Protein AF-A0A2S7JS95-F1 (afdb_monomer)

Radius of gyration: 16.74 Å; Cα contacts (8 Å, |Δi|>4): 148; chains: 1; bounding box: 36×44×46 Å

Secondary structure (DSSP, 8-state):
------------TT--HHHHHHHHHHHTT-HHHHHHHHHHHHHHHHTTB--HHHHHHHHHHHHHHHHHHHTTSSTTHHHHHHHHHHHHHHHHHTTTB--HHHHHHHHHHHHHHHHHHHHS-HHHHHHHHTTTGGGS--

Sequence (138 aa):
MKKRGPKRKVWNPAFNPVRSAVFAQRFTGSKTIISIESYSALQELKTGQISLVSLQVLIGLVGTAMRLAKMGIGPEVIEACEAAQKAIRAIQFAKGEATMEQIQAVVEVFDWHQAQLEAASPSEFASACAPFCELIPE

Foldseek 3Di:
DDPPPPPPPDPDPVQDVVVLVVVLVVLLPDPPVLLVLLVVLLVCVVVQFGDPLSLLSLVLLLQLLCQLLVVVQLVVCVVLSVLQVVLSVVCVVVVGGHDPSNSVSSVSSSVSSVSSSVVDDSNSSSVSNSVSSVSHDD

Mean predicted aligned error: 9.01 Å

Structure (mmCIF, N/CA/C/O backbone):
data_AF-A0A2S7JS95-F1
#
_entry.id   AF-A0A2S7JS95-F1
#
loop_
_atom_site.group_PDB
_atom_site.id
_atom_site.type_symbol
_atom_site.label_atom_id
_atom_site.label_alt_id
_atom_site.label_comp_id
_atom_site.label_asym_id
_atom_site.label_entity_id
_atom_site.label_seq_id
_atom_site.pdbx_PDB_ins_code
_atom_site.Cartn_x
_atom_site.Cartn_y
_atom_site.Cartn_z
_atom_site.occupancy
_atom_site.B_iso_or_equiv
_atom_site.auth_seq_id
_atom_site.auth_comp_id
_atom_site.auth_asym_id
_atom_site.auth_atom_id
_atom_site.pdbx_PDB_model_num
ATOM 1 N N . MET A 1 1 ? -18.509 36.956 -31.891 1.00 45.22 1 MET A N 1
ATOM 2 C CA . MET A 1 1 ? -17.899 35.660 -31.500 1.00 45.22 1 MET A CA 1
ATOM 3 C C . MET A 1 1 ? -16.791 35.906 -30.474 1.00 45.22 1 MET A C 1
ATOM 5 O O . MET A 1 1 ? -15.828 36.586 -30.802 1.00 45.22 1 MET A O 1
ATOM 9 N N . LYS A 1 2 ? -16.919 35.417 -29.229 1.00 48.72 2 LYS A N 1
ATOM 10 C CA . LYS A 1 2 ? -15.845 35.519 -28.216 1.00 48.72 2 LYS A CA 1
ATOM 11 C C . LYS A 1 2 ? -14.698 34.577 -28.606 1.00 48.72 2 LYS A C 1
ATOM 13 O O . LYS A 1 2 ? -14.890 33.363 -28.616 1.00 48.72 2 LYS A O 1
ATOM 18 N N . LYS A 1 3 ? -13.519 35.125 -28.924 1.00 57.06 3 LYS A N 1
ATOM 19 C CA . LYS A 1 3 ? -12.291 34.338 -29.127 1.00 57.06 3 LYS A CA 1
ATOM 20 C C . LYS A 1 3 ? -11.984 33.596 -27.822 1.00 57.06 3 LYS A C 1
ATOM 22 O O . LYS A 1 3 ? -11.701 34.234 -26.810 1.00 57.06 3 LYS A O 1
ATOM 27 N N . ARG A 1 4 ? -12.076 32.261 -27.821 1.00 62.44 4 ARG A N 1
ATOM 28 C CA . ARG A 1 4 ? -11.570 31.441 -26.711 1.00 62.44 4 ARG A CA 1
ATOM 29 C C . ARG A 1 4 ? -10.057 31.658 -26.673 1.00 62.44 4 ARG A C 1
ATOM 31 O O . ARG A 1 4 ? -9.371 31.283 -27.619 1.00 62.44 4 ARG A O 1
ATOM 38 N N . GLY A 1 5 ? -9.565 32.333 -25.634 1.00 60.44 5 GLY A N 1
ATOM 39 C CA . GLY A 1 5 ? -8.129 32.512 -25.421 1.00 60.44 5 GLY A CA 1
ATOM 40 C C . GLY A 1 5 ? -7.409 31.157 -25.372 1.00 60.44 5 GLY A C 1
ATOM 41 O O . GLY A 1 5 ? -8.055 30.132 -25.127 1.00 60.44 5 GLY A O 1
ATOM 42 N N . PRO A 1 6 ? -6.090 31.120 -25.623 1.00 61.28 6 PRO A N 1
ATOM 43 C CA . PRO A 1 6 ? -5.339 29.872 -25.611 1.00 61.28 6 PRO A CA 1
ATOM 44 C C . PRO A 1 6 ? -5.521 29.181 -24.256 1.00 61.28 6 PRO A C 1
ATOM 46 O O . PRO A 1 6 ? -5.312 29.800 -23.212 1.00 61.28 6 PRO A O 1
ATOM 49 N N . LYS A 1 7 ? -5.922 27.901 -24.269 1.00 63.69 7 LYS A N 1
ATOM 50 C CA . LYS A 1 7 ? -5.961 27.051 -23.071 1.00 63.69 7 LYS A CA 1
ATOM 51 C C . LYS A 1 7 ? -4.523 26.853 -22.587 1.00 63.69 7 LYS A C 1
ATOM 53 O O . LYS A 1 7 ? -3.857 25.899 -22.976 1.00 63.69 7 LYS A O 1
ATOM 58 N N . ARG A 1 8 ? -4.010 27.791 -21.792 1.00 57.56 8 ARG A N 1
ATOM 59 C CA . ARG A 1 8 ? -2.701 27.652 -21.152 1.00 57.56 8 ARG A CA 1
ATOM 60 C C . ARG A 1 8 ? -2.799 26.527 -20.127 1.00 57.56 8 ARG A C 1
ATOM 62 O O . ARG A 1 8 ? -3.761 26.471 -19.365 1.00 57.56 8 ARG A O 1
ATOM 69 N N . LYS A 1 9 ? -1.818 25.625 -20.130 1.00 59.97 9 LYS A N 1
ATOM 70 C CA . LYS A 1 9 ? -1.683 24.585 -19.110 1.00 59.97 9 LYS A CA 1
ATOM 71 C C . LYS A 1 9 ? -1.394 25.300 -17.785 1.00 59.97 9 LYS A C 1
ATOM 73 O O . LYS A 1 9 ? -0.289 25.795 -17.584 1.00 59.97 9 LYS A O 1
ATOM 78 N N . VAL A 1 10 ? -2.413 25.459 -16.944 1.00 57.84 10 VAL A N 1
ATOM 79 C CA . VAL A 1 10 ? -2.263 26.053 -15.611 1.00 57.84 10 VAL A CA 1
ATOM 80 C C . VAL A 1 10 ? -1.592 24.998 -14.745 1.00 57.84 10 VAL A C 1
ATOM 82 O O . VAL A 1 10 ? -2.154 23.926 -14.528 1.00 57.84 10 VAL A O 1
ATOM 85 N N . TRP A 1 11 ? -0.362 25.268 -14.318 1.00 52.53 11 TRP A N 1
ATOM 86 C CA . TRP A 1 11 ? 0.300 24.424 -13.333 1.00 52.53 11 TRP A CA 1
ATOM 87 C C . TRP A 1 11 ? -0.447 24.547 -12.013 1.00 52.53 11 TRP A C 1
ATOM 89 O O . TRP A 1 11 ? -0.749 25.659 -11.588 1.00 52.53 11 TRP A O 1
ATOM 99 N N . ASN A 1 12 ? -0.771 23.410 -11.395 1.00 60.19 12 ASN A N 1
ATOM 100 C CA . ASN A 1 12 ? -1.336 23.402 -10.055 1.00 60.19 12 ASN A CA 1
ATOM 101 C C . ASN A 1 12 ? -0.281 23.990 -9.099 1.00 60.19 12 ASN A C 1
ATOM 103 O O . ASN A 1 12 ? 0.758 23.355 -8.927 1.00 60.19 12 ASN A O 1
ATOM 107 N N . PRO A 1 13 ? -0.504 25.169 -8.492 1.00 57.19 13 PRO A N 1
ATOM 108 C CA . PRO A 1 13 ? 0.484 25.789 -7.612 1.00 57.19 13 PRO A CA 1
ATOM 109 C C . PRO A 1 13 ? 0.728 24.979 -6.330 1.00 57.19 13 PRO A C 1
ATOM 111 O O . PRO A 1 13 ? 1.754 25.168 -5.688 1.00 57.19 13 PRO A O 1
ATOM 114 N N . ALA A 1 14 ? -0.176 24.056 -5.977 1.00 53.88 14 ALA A N 1
ATOM 115 C CA . ALA A 1 14 ? 0.025 23.115 -4.877 1.00 53.88 14 ALA A CA 1
ATOM 116 C C . ALA A 1 14 ? 0.954 21.942 -5.244 1.00 53.88 14 ALA A C 1
ATOM 118 O O . ALA A 1 14 ? 1.417 21.229 -4.363 1.00 53.88 14 ALA A O 1
ATOM 119 N N . PHE A 1 15 ? 1.235 21.720 -6.531 1.00 53.69 15 PHE A N 1
ATOM 120 C CA . PHE A 1 15 ? 2.144 20.670 -6.977 1.00 53.69 15 PHE A CA 1
ATOM 121 C C . PHE A 1 15 ? 3.554 21.251 -7.107 1.00 53.69 15 PHE A C 1
ATOM 123 O O . PHE A 1 15 ? 3.810 22.054 -8.003 1.00 53.69 15 PHE A O 1
ATOM 130 N N . ASN A 1 16 ? 4.465 20.857 -6.213 1.00 65.19 16 ASN A N 1
ATOM 131 C CA . ASN A 1 16 ? 5.854 21.317 -6.211 1.00 65.19 16 ASN A CA 1
ATOM 132 C C . ASN A 1 16 ? 6.755 20.346 -7.008 1.00 65.19 16 ASN A C 1
ATOM 134 O O . ASN A 1 16 ? 7.205 19.340 -6.453 1.00 65.19 16 ASN A O 1
ATOM 138 N N . PRO A 1 17 ? 7.069 20.634 -8.288 1.00 57.72 17 PRO A N 1
ATOM 139 C CA . PRO A 1 17 ? 7.809 19.709 -9.146 1.00 57.72 17 PRO A CA 1
ATOM 140 C C . PRO A 1 17 ? 9.253 19.478 -8.688 1.00 57.72 17 PRO A C 1
ATOM 142 O O . PRO A 1 17 ? 9.779 18.387 -8.888 1.00 57.72 17 PRO A O 1
ATOM 145 N N . VAL A 1 18 ? 9.892 20.475 -8.062 1.00 59.97 18 VAL A N 1
ATOM 146 C CA . VAL A 1 18 ? 11.266 20.352 -7.548 1.00 59.97 18 VAL A CA 1
ATOM 147 C C . VAL A 1 18 ? 11.285 19.399 -6.359 1.00 59.97 18 VAL A C 1
ATOM 149 O O . VAL A 1 18 ? 12.114 18.496 -6.310 1.00 59.97 18 VAL A O 1
ATOM 152 N N . ARG A 1 19 ? 10.320 19.535 -5.444 1.00 56.56 19 ARG A N 1
ATOM 153 C CA . ARG A 1 19 ? 10.167 18.621 -4.307 1.00 56.56 19 ARG A CA 1
ATOM 154 C C . ARG A 1 19 ? 9.864 17.199 -4.774 1.00 56.56 19 ARG A C 1
ATOM 156 O O . ARG A 1 19 ? 10.519 16.277 -4.305 1.00 56.56 19 ARG A O 1
ATOM 163 N N . SER A 1 20 ? 8.957 17.021 -5.738 1.00 58.09 20 SER A N 1
ATOM 164 C CA . SER A 1 20 ? 8.674 15.706 -6.332 1.00 58.09 20 SER A CA 1
ATOM 165 C C . SER A 1 20 ? 9.905 15.083 -7.000 1.00 58.09 20 SER A C 1
ATOM 167 O O . SER A 1 20 ? 10.123 13.885 -6.858 1.00 58.09 20 SER A O 1
ATOM 169 N N . ALA A 1 21 ? 10.731 15.873 -7.693 1.00 56.72 21 ALA A N 1
ATOM 170 C CA . ALA A 1 21 ? 11.952 15.390 -8.343 1.00 56.72 21 ALA A CA 1
ATOM 171 C C . ALA A 1 21 ? 13.052 15.003 -7.337 1.00 56.72 21 ALA A C 1
ATOM 173 O O . ALA A 1 21 ? 13.665 13.945 -7.475 1.00 56.72 21 ALA A O 1
ATOM 174 N N . VAL A 1 22 ? 13.267 15.819 -6.299 1.00 57.84 22 VAL A N 1
ATOM 175 C CA . VAL A 1 22 ? 14.217 15.530 -5.209 1.00 57.84 22 VAL A CA 1
ATOM 176 C C . VAL A 1 22 ? 13.776 14.296 -4.415 1.00 57.84 22 VAL A C 1
ATOM 178 O O . VAL A 1 22 ? 14.601 13.451 -4.078 1.00 57.84 22 VAL A O 1
ATOM 181 N N . PHE A 1 23 ? 12.473 14.124 -4.178 1.00 55.38 23 PHE A N 1
ATOM 182 C CA . PHE A 1 23 ? 11.943 12.911 -3.551 1.00 55.38 23 PHE A CA 1
ATOM 183 C C . PHE A 1 23 ? 12.046 11.679 -4.453 1.00 55.38 23 PHE A C 1
ATOM 185 O O . PHE A 1 23 ? 12.418 10.614 -3.972 1.00 55.38 23 PHE A O 1
ATOM 192 N N . ALA A 1 24 ? 11.787 11.803 -5.756 1.00 53.28 24 ALA A N 1
ATOM 193 C CA . ALA A 1 24 ? 12.003 10.706 -6.700 1.00 53.28 24 ALA A CA 1
ATOM 194 C C . ALA A 1 24 ? 13.470 10.224 -6.684 1.00 53.28 24 ALA A C 1
ATOM 196 O O . ALA A 1 24 ? 13.712 9.020 -6.724 1.00 53.28 24 ALA A O 1
ATOM 197 N N . GLN A 1 25 ? 14.438 11.139 -6.525 1.00 55.44 25 GLN A N 1
ATOM 198 C CA . GLN A 1 25 ? 15.855 10.811 -6.291 1.00 55.44 25 GLN A CA 1
ATOM 199 C C . GLN A 1 25 ? 16.150 10.225 -4.898 1.00 55.44 25 GLN A C 1
ATOM 201 O O . GLN A 1 25 ? 17.123 9.496 -4.721 1.00 55.44 25 GLN A O 1
ATOM 206 N N . ARG A 1 26 ? 15.326 10.492 -3.882 1.00 51.41 26 ARG A N 1
ATOM 207 C CA . ARG A 1 26 ? 15.455 9.836 -2.569 1.00 51.41 26 ARG A CA 1
ATOM 208 C C . ARG A 1 26 ? 15.034 8.363 -2.644 1.00 51.41 26 ARG A C 1
ATOM 210 O O . ARG A 1 26 ? 15.662 7.508 -2.026 1.00 51.41 26 ARG A O 1
ATOM 217 N N . PHE A 1 27 ? 14.039 8.050 -3.476 1.00 54.03 27 PHE A N 1
ATOM 218 C CA . PHE A 1 27 ? 13.540 6.686 -3.689 1.00 54.03 27 PHE A CA 1
ATOM 219 C C . PHE A 1 27 ? 14.292 5.879 -4.747 1.00 54.03 27 PHE A C 1
ATOM 221 O O . PHE A 1 27 ? 14.098 4.666 -4.823 1.00 54.03 27 PHE A O 1
ATOM 228 N N . THR A 1 28 ? 15.228 6.484 -5.487 1.00 52.53 28 THR A N 1
ATOM 229 C CA . THR A 1 28 ? 16.201 5.705 -6.272 1.00 52.53 28 THR A CA 1
ATOM 230 C C . THR A 1 28 ? 17.093 4.807 -5.400 1.00 52.53 28 THR A C 1
ATOM 232 O O . THR A 1 28 ? 17.810 3.974 -5.944 1.00 52.53 28 THR A O 1
ATOM 235 N N . GLY A 1 29 ? 17.027 4.929 -4.064 1.00 48.56 29 GLY A N 1
ATOM 236 C CA . GLY A 1 29 ? 17.862 4.186 -3.121 1.00 48.56 29 GLY A CA 1
ATOM 237 C C . GLY A 1 29 ? 17.293 2.897 -2.516 1.00 48.56 29 GLY A C 1
ATOM 238 O O . GLY A 1 29 ? 18.089 2.018 -2.203 1.00 48.56 29 GLY A O 1
ATOM 239 N N . SER A 1 30 ? 15.979 2.715 -2.313 1.00 58.97 30 SER A N 1
ATOM 240 C CA . SER A 1 30 ? 15.519 1.468 -1.671 1.00 58.97 30 SER A CA 1
ATOM 241 C C . SER A 1 30 ? 14.010 1.222 -1.769 1.00 58.97 30 SER A C 1
ATOM 243 O O . SER A 1 30 ? 13.235 1.748 -0.971 1.00 58.97 30 SER A O 1
ATOM 245 N N . LYS A 1 31 ? 13.592 0.334 -2.686 1.00 66.44 31 LYS A N 1
ATOM 246 C CA . LYS A 1 31 ? 12.252 -0.297 -2.666 1.00 66.44 31 LYS A CA 1
ATOM 247 C C . LYS A 1 31 ? 11.930 -0.901 -1.282 1.00 66.44 31 LYS A C 1
ATOM 249 O O . LYS A 1 31 ? 10.769 -0.999 -0.902 1.00 66.44 31 LYS A O 1
ATOM 254 N N . THR A 1 32 ? 12.969 -1.245 -0.521 1.00 67.69 32 THR A N 1
ATOM 255 C CA . THR A 1 32 ? 12.913 -1.867 0.801 1.00 67.69 32 THR A CA 1
ATOM 256 C C . THR A 1 32 ? 12.367 -0.952 1.900 1.00 67.69 32 THR A C 1
ATOM 258 O O . THR A 1 32 ? 11.721 -1.440 2.815 1.00 67.69 32 THR A O 1
ATOM 261 N N . ILE A 1 33 ? 12.587 0.366 1.844 1.00 69.00 33 ILE A N 1
ATOM 262 C CA . ILE A 1 33 ? 12.073 1.273 2.893 1.00 69.00 33 ILE A CA 1
ATOM 263 C C . ILE A 1 33 ? 10.547 1.377 2.796 1.00 69.00 33 ILE A C 1
ATOM 265 O O . ILE A 1 33 ? 9.845 1.158 3.780 1.00 69.00 33 ILE A O 1
ATOM 269 N N . ILE A 1 34 ? 10.035 1.596 1.579 1.00 69.62 34 ILE A N 1
ATOM 270 C CA . ILE A 1 34 ? 8.591 1.675 1.317 1.00 69.62 34 ILE A CA 1
ATOM 271 C C . ILE A 1 34 ? 7.9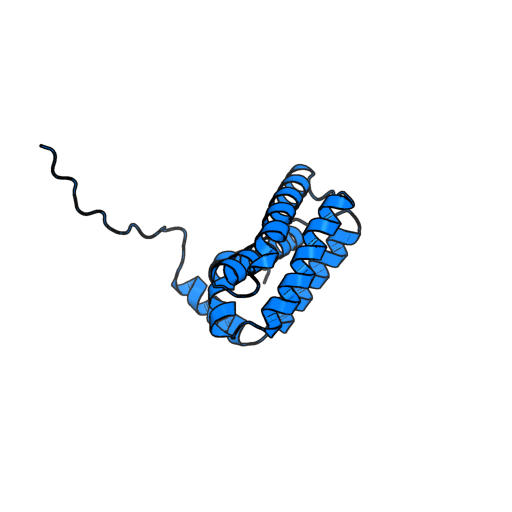05 0.3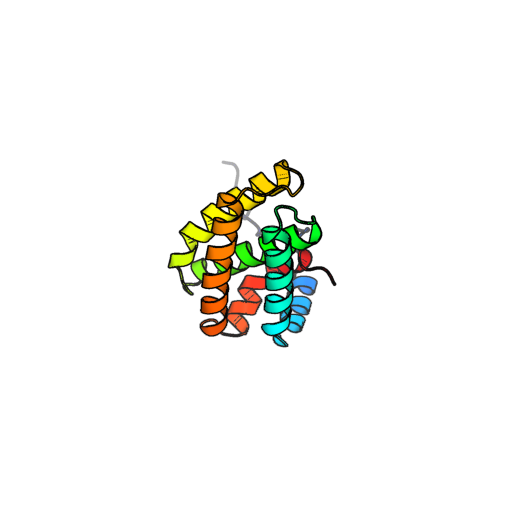57 1.685 1.00 69.62 34 ILE A C 1
ATOM 273 O O . ILE A 1 34 ? 6.80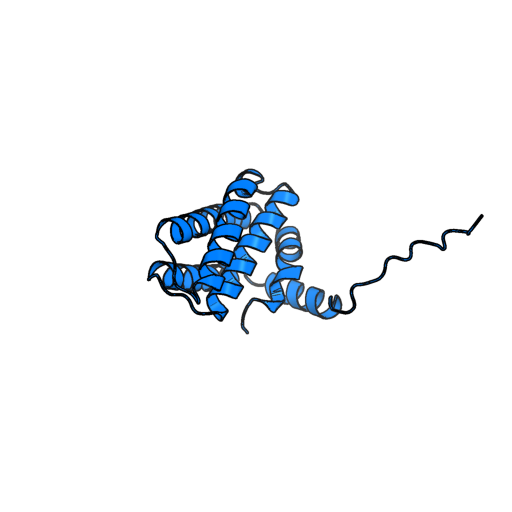7 0.376 2.241 1.00 69.62 34 ILE A O 1
ATOM 277 N N . SER A 1 35 ? 8.536 -0.790 1.406 1.00 77.12 35 SER A N 1
ATOM 278 C CA . SER A 1 35 ? 7.957 -2.085 1.764 1.00 77.12 35 SER A CA 1
ATOM 279 C C . SER A 1 35 ? 7.890 -2.295 3.279 1.00 77.12 35 SER A C 1
ATOM 281 O O . SER A 1 35 ? 6.873 -2.790 3.761 1.00 77.12 35 SER A O 1
ATOM 283 N N . ILE A 1 36 ? 8.907 -1.867 4.035 1.00 81.69 36 ILE A N 1
ATOM 284 C CA . ILE A 1 36 ? 8.923 -1.953 5.504 1.00 81.69 36 ILE A CA 1
ATOM 285 C C . ILE A 1 36 ? 7.835 -1.067 6.119 1.00 81.69 36 ILE A C 1
ATOM 287 O O . ILE A 1 36 ? 7.064 -1.538 6.955 1.00 81.69 36 ILE A O 1
ATOM 291 N N . GLU A 1 37 ? 7.734 0.192 5.697 1.00 82.69 37 GLU A N 1
ATOM 292 C CA . GLU A 1 37 ? 6.729 1.131 6.214 1.00 82.69 37 GLU A CA 1
ATOM 293 C C . GLU A 1 37 ? 5.309 0.673 5.885 1.00 82.69 37 GLU A C 1
ATOM 295 O O . GLU A 1 37 ? 4.438 0.642 6.755 1.00 82.69 37 GLU A O 1
ATOM 300 N N . SER A 1 38 ? 5.094 0.236 4.643 1.00 84.69 38 SER A N 1
ATOM 301 C CA . SER A 1 38 ? 3.808 -0.298 4.198 1.00 84.69 38 SER A CA 1
ATOM 302 C C . SER A 1 38 ? 3.418 -1.553 4.975 1.00 84.69 38 SER A C 1
ATOM 304 O O . SER A 1 38 ? 2.259 -1.712 5.356 1.00 84.69 38 SER A O 1
ATOM 306 N N . TYR A 1 39 ? 4.382 -2.434 5.250 1.00 88.94 39 TYR A N 1
ATOM 307 C CA . TYR A 1 39 ? 4.154 -3.626 6.060 1.00 88.94 39 TYR A CA 1
A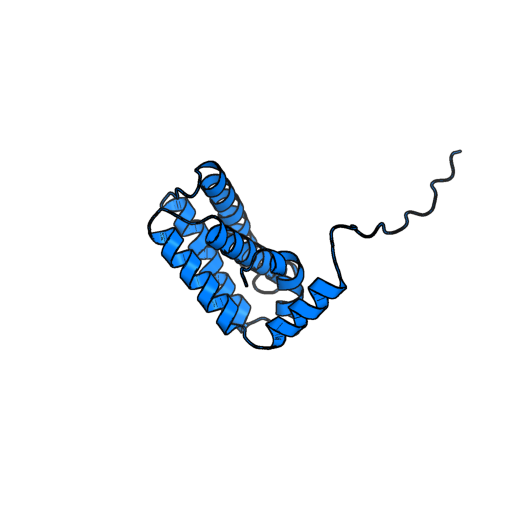TOM 308 C C . TYR A 1 39 ? 3.810 -3.264 7.508 1.00 88.94 39 TYR A C 1
ATOM 310 O O . TYR A 1 39 ? 2.865 -3.818 8.063 1.00 88.94 39 TYR A O 1
ATOM 318 N N . SER A 1 40 ? 4.523 -2.306 8.107 1.00 88.00 40 SER A N 1
ATOM 319 C CA . SER A 1 40 ? 4.241 -1.809 9.458 1.00 88.00 40 SER A CA 1
ATOM 320 C C . SER A 1 40 ? 2.825 -1.235 9.564 1.00 88.00 40 SER A C 1
ATOM 322 O O . SER A 1 40 ? 2.059 -1.633 10.442 1.00 88.00 40 SER A O 1
ATOM 324 N N . ALA A 1 41 ? 2.433 -0.376 8.618 1.00 89.69 41 ALA A N 1
ATOM 325 C CA . ALA A 1 41 ? 1.091 0.202 8.560 1.00 89.69 41 ALA A CA 1
ATOM 326 C C . ALA A 1 41 ? -0.004 -0.865 8.378 1.00 89.69 41 ALA A C 1
ATOM 328 O O . ALA A 1 41 ? -1.090 -0.759 8.948 1.00 89.69 41 ALA A O 1
ATOM 329 N N . LEU A 1 42 ? 0.282 -1.922 7.616 1.00 92.19 42 LEU A N 1
ATOM 330 C CA . LEU A 1 42 ? -0.632 -3.044 7.416 1.00 92.19 42 LEU A CA 1
ATOM 331 C C . LEU A 1 42 ? -0.756 -3.932 8.661 1.00 92.19 42 LEU A C 1
ATOM 333 O O . LEU A 1 42 ? -1.843 -4.434 8.943 1.00 92.19 42 LEU A O 1
ATOM 337 N N . GLN A 1 43 ? 0.323 -4.122 9.424 1.00 92.81 43 GLN A N 1
ATOM 338 C CA . GLN A 1 43 ? 0.258 -4.814 10.714 1.00 92.81 43 GLN A CA 1
ATOM 339 C C . GLN A 1 43 ? -0.565 -4.025 11.728 1.00 92.81 43 GLN A C 1
ATOM 341 O O . GLN A 1 43 ? -1.376 -4.619 12.432 1.00 92.81 43 GLN A O 1
ATOM 346 N N . GLU A 1 44 ? -0.418 -2.700 11.753 1.00 92.12 44 GLU A N 1
ATOM 347 C CA . GLU A 1 44 ? -1.263 -1.830 12.569 1.00 92.12 44 GLU A CA 1
ATOM 348 C C . GLU A 1 44 ? -2.733 -1.990 12.162 1.00 92.12 44 GLU A C 1
ATOM 350 O O . GLU A 1 44 ? -3.559 -2.361 12.992 1.00 92.12 44 GLU A O 1
ATOM 355 N N . LEU A 1 45 ? -3.043 -1.889 10.863 1.00 91.75 45 LEU A N 1
ATOM 356 C CA . LEU A 1 45 ? -4.398 -2.089 10.342 1.00 91.75 45 LEU A CA 1
ATOM 357 C C . LEU A 1 45 ? -5.015 -3.438 10.756 1.00 91.75 45 LEU A C 1
ATOM 359 O O . LEU A 1 45 ? -6.195 -3.500 11.102 1.00 91.75 45 LEU A O 1
ATOM 363 N N . LYS A 1 46 ? -4.225 -4.520 10.752 1.00 91.38 46 LYS A N 1
ATOM 364 C CA . LYS A 1 46 ? -4.669 -5.867 11.157 1.00 91.38 46 LYS A CA 1
ATOM 365 C C . LYS A 1 46 ? -5.106 -5.957 12.619 1.00 91.38 46 LYS A C 1
ATOM 367 O O . LYS A 1 46 ? -5.863 -6.864 12.953 1.00 91.38 46 LYS A O 1
ATOM 372 N N . THR A 1 47 ? -4.675 -5.034 13.478 1.00 90.56 47 THR A N 1
ATOM 373 C CA . THR A 1 47 ? -5.148 -4.961 14.870 1.00 90.56 47 THR A CA 1
ATOM 374 C C . THR A 1 47 ? -6.563 -4.385 15.000 1.00 90.56 47 THR A C 1
ATOM 376 O O . THR A 1 47 ? -7.141 -4.430 16.082 1.00 90.56 47 THR A O 1
ATOM 379 N N . GLY A 1 48 ? -7.144 -3.878 13.905 1.00 85.50 48 GLY A N 1
ATOM 380 C CA . GLY A 1 48 ? -8.480 -3.277 13.867 1.00 85.50 48 GLY A CA 1
ATOM 381 C C . GLY A 1 48 ? -8.499 -1.777 14.173 1.00 85.50 48 GLY A C 1
ATOM 382 O O . GLY A 1 48 ? -9.540 -1.144 14.004 1.00 85.50 48 GLY A O 1
ATOM 383 N N . GLN A 1 49 ? -7.363 -1.199 14.571 1.00 88.88 49 GLN A N 1
ATOM 384 C CA . GLN A 1 49 ? -7.164 0.242 14.709 1.00 88.88 49 GLN A CA 1
ATOM 385 C C . GLN A 1 49 ? -5.924 0.691 13.943 1.00 88.88 49 GLN A C 1
ATOM 387 O O . GLN A 1 49 ? -4.923 -0.014 13.911 1.00 88.88 49 GLN A O 1
ATOM 392 N N . ILE A 1 50 ? -5.981 1.882 13.349 1.00 92.25 50 ILE A N 1
ATOM 393 C CA . ILE A 1 50 ? -4.846 2.463 12.631 1.00 92.25 50 ILE A CA 1
ATOM 394 C C . ILE A 1 50 ? -4.699 3.961 12.897 1.00 92.25 50 ILE A C 1
ATOM 396 O O . ILE A 1 50 ? -5.673 4.720 12.906 1.00 92.25 50 ILE A O 1
ATOM 400 N N . SER A 1 51 ? -3.459 4.403 13.082 1.00 90.19 51 SER A N 1
ATOM 401 C CA . SER A 1 51 ? -3.090 5.809 13.168 1.00 90.19 51 SER A CA 1
ATOM 402 C C . SER A 1 51 ? -3.286 6.539 11.838 1.00 90.19 51 SER A C 1
ATOM 404 O O . SER A 1 51 ? -3.218 5.969 10.748 1.00 90.19 51 SER A O 1
ATOM 406 N N . LEU A 1 52 ? -3.484 7.857 11.912 1.00 86.00 52 LEU A N 1
ATOM 407 C CA . LEU A 1 52 ? -3.629 8.696 10.717 1.00 86.00 52 LEU A CA 1
ATOM 408 C C . LEU A 1 52 ? -2.381 8.675 9.827 1.00 86.00 52 LEU A C 1
ATOM 410 O O . LEU A 1 52 ? -2.504 8.779 8.610 1.00 86.00 52 LEU A O 1
ATOM 414 N N . VAL A 1 53 ? -1.200 8.528 10.429 1.00 84.81 53 VAL A N 1
ATOM 415 C CA . VAL A 1 53 ? 0.077 8.466 9.710 1.00 84.81 53 VAL A CA 1
ATOM 416 C C . VAL A 1 53 ? 0.169 7.164 8.917 1.00 84.81 53 VAL A C 1
ATOM 418 O O . VAL A 1 53 ? 0.370 7.193 7.706 1.00 84.81 53 VAL A O 1
ATOM 421 N N . SER A 1 54 ? -0.082 6.022 9.557 1.00 85.62 54 SER A N 1
ATOM 422 C CA . SER A 1 54 ? -0.099 4.72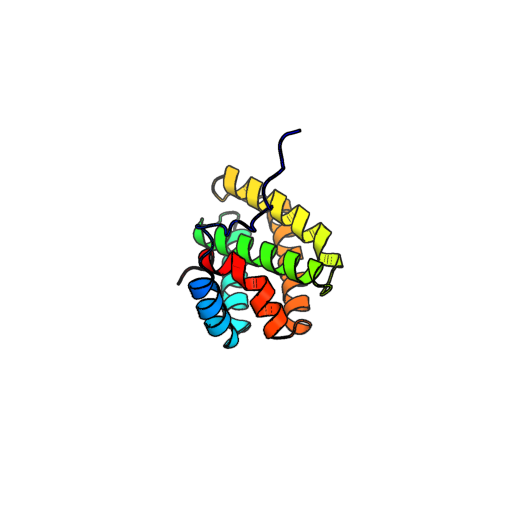6 8.873 1.00 85.62 54 SER A CA 1
ATOM 423 C C . SER A 1 54 ? -1.194 4.648 7.809 1.00 85.62 54 SER A C 1
ATOM 425 O O . SER A 1 54 ? -0.988 4.078 6.739 1.00 85.62 54 SER A O 1
ATOM 427 N N . LEU A 1 55 ? -2.337 5.304 8.029 1.00 86.75 55 LEU A N 1
ATOM 428 C CA . LEU A 1 55 ? -3.385 5.414 7.015 1.00 86.75 55 LEU A CA 1
ATOM 429 C C . LEU A 1 55 ? -2.917 6.204 5.779 1.00 86.75 55 LEU A C 1
ATOM 431 O O . LEU A 1 55 ? -3.246 5.828 4.656 1.00 86.75 55 LEU A O 1
ATOM 435 N N . GLN A 1 56 ? -2.129 7.270 5.957 1.00 85.25 56 GLN A N 1
ATOM 436 C CA . GLN A 1 56 ? -1.529 8.021 4.846 1.00 85.25 56 GLN A CA 1
ATOM 437 C C . GLN A 1 56 ? -0.533 7.171 4.049 1.00 85.25 56 GLN A C 1
ATOM 439 O O . GLN A 1 56 ? -0.567 7.208 2.816 1.00 85.25 56 GLN A O 1
ATOM 444 N N . VAL A 1 57 ? 0.264 6.338 4.724 1.00 86.06 57 VAL A N 1
ATOM 445 C CA . VAL A 1 57 ? 1.158 5.366 4.070 1.00 86.06 57 VAL A CA 1
ATOM 446 C C . VAL A 1 57 ? 0.357 4.391 3.202 1.00 86.06 57 VAL A C 1
ATOM 448 O O . VAL A 1 57 ? 0.691 4.192 2.034 1.00 86.06 57 VAL A O 1
ATOM 451 N N . LEU A 1 58 ? -0.751 3.844 3.715 1.00 89.81 58 LEU A N 1
ATOM 452 C CA . LEU A 1 58 ? -1.616 2.938 2.947 1.00 89.81 58 LEU A CA 1
ATOM 453 C C . LEU A 1 58 ? -2.308 3.632 1.765 1.00 89.81 58 LEU A C 1
ATOM 455 O O . LEU A 1 58 ? -2.442 3.033 0.699 1.00 89.81 58 LEU A O 1
ATOM 459 N N . ILE A 1 59 ? -2.707 4.902 1.905 1.00 89.44 59 ILE A N 1
ATOM 460 C CA . ILE A 1 59 ? -3.201 5.712 0.776 1.00 89.44 59 ILE A CA 1
ATOM 461 C C . ILE A 1 59 ? -2.119 5.832 -0.296 1.00 89.44 59 ILE A C 1
ATOM 463 O O . ILE A 1 59 ? -2.421 5.701 -1.485 1.00 89.44 59 ILE A O 1
ATOM 467 N N . GLY A 1 60 ? -0.874 6.066 0.122 1.00 86.56 60 GLY A N 1
ATOM 468 C CA . GLY A 1 60 ? 0.277 6.077 -0.764 1.00 86.56 60 GLY A CA 1
ATOM 469 C C . GLY A 1 60 ? 0.413 4.757 -1.511 1.00 86.56 60 GLY A C 1
ATOM 470 O O . GLY A 1 60 ? 0.376 4.771 -2.736 1.00 86.56 60 GLY A O 1
ATOM 471 N N . LEU A 1 61 ? 0.457 3.629 -0.800 1.00 89.69 61 LEU A N 1
ATOM 472 C CA . LEU A 1 61 ? 0.562 2.288 -1.388 1.00 89.69 61 LEU A CA 1
ATOM 473 C C . LEU A 1 61 ? -0.552 1.987 -2.401 1.00 89.69 61 LEU A C 1
ATOM 475 O O . LEU A 1 61 ? -0.288 1.541 -3.516 1.00 89.69 61 LEU A O 1
ATOM 479 N N . VAL A 1 62 ? -1.812 2.260 -2.056 1.00 92.62 62 VAL A N 1
ATOM 480 C CA . VAL A 1 62 ? -2.931 2.010 -2.980 1.00 92.62 62 VAL A CA 1
ATOM 481 C C . VAL A 1 62 ? -2.854 2.945 -4.191 1.00 92.62 62 VAL A C 1
ATOM 483 O O . VAL A 1 62 ? -3.146 2.552 -5.323 1.00 92.62 62 VAL A O 1
ATOM 486 N N . GLY A 1 63 ? -2.438 4.192 -3.978 1.00 90.44 63 GLY A N 1
ATOM 487 C CA . GLY A 1 63 ? -2.253 5.175 -5.037 1.00 90.44 63 GLY A CA 1
ATOM 488 C C . GLY A 1 63 ? -1.132 4.810 -6.011 1.00 90.44 63 GLY A C 1
ATOM 489 O O . GLY A 1 63 ? -1.305 4.951 -7.228 1.00 90.44 63 GLY A O 1
ATOM 490 N N . THR A 1 64 ? 0.001 4.326 -5.500 1.00 89.38 64 THR A N 1
ATOM 491 C CA . THR A 1 64 ? 1.139 3.878 -6.310 1.00 89.38 64 THR A CA 1
ATOM 492 C C . THR A 1 64 ? 0.786 2.631 -7.100 1.00 89.38 64 THR A C 1
ATOM 494 O O . THR A 1 64 ? 1.001 2.626 -8.314 1.00 89.38 64 THR A O 1
ATOM 497 N N . ALA A 1 65 ? 0.156 1.638 -6.468 1.00 92.50 65 ALA A N 1
ATOM 498 C CA . ALA A 1 65 ? -0.296 0.420 -7.133 1.00 92.50 65 ALA A CA 1
ATOM 499 C C . ALA A 1 65 ? -1.267 0.720 -8.287 1.00 92.50 65 ALA A C 1
ATOM 501 O O . ALA A 1 65 ? -1.075 0.248 -9.411 1.00 92.50 65 ALA A O 1
ATOM 502 N N . MET A 1 66 ? -2.242 1.610 -8.065 1.00 93.62 66 MET A N 1
ATOM 503 C CA . MET A 1 66 ? -3.186 2.026 -9.109 1.00 93.62 66 MET A CA 1
ATOM 504 C C . MET A 1 66 ? -2.492 2.757 -10.268 1.00 93.62 66 MET A C 1
ATOM 506 O O . MET A 1 66 ? -2.912 2.658 -11.423 1.00 93.62 66 MET A O 1
ATOM 510 N N . ARG A 1 67 ? -1.441 3.536 -9.986 1.00 91.31 67 ARG A N 1
ATOM 511 C CA . ARG A 1 67 ? -0.662 4.214 -11.030 1.00 91.31 67 ARG A CA 1
ATOM 512 C C . ARG A 1 67 ? 0.177 3.243 -11.845 1.00 91.31 67 ARG A C 1
ATOM 514 O O . ARG A 1 67 ? 0.167 3.368 -13.066 1.00 91.31 67 ARG A O 1
ATOM 521 N N . LEU A 1 68 ? 0.852 2.295 -11.199 1.00 91.31 68 LEU A N 1
ATOM 522 C CA . LEU A 1 68 ? 1.603 1.237 -11.879 1.00 91.31 68 LEU A CA 1
ATOM 523 C C . LEU A 1 68 ? 0.684 0.436 -12.805 1.00 91.31 68 LEU A C 1
ATOM 525 O O . LEU A 1 68 ? 0.995 0.273 -13.984 1.00 91.31 68 LEU A O 1
ATOM 529 N N . ALA A 1 69 ? -0.510 0.094 -12.324 1.00 93.81 69 ALA A N 1
ATOM 530 C CA . ALA A 1 69 ? -1.530 -0.583 -13.117 1.00 93.81 69 ALA A CA 1
ATOM 531 C C . ALA A 1 69 ? -1.929 0.220 -14.366 1.00 93.81 69 ALA A C 1
ATOM 533 O O . ALA A 1 69 ? -1.968 -0.308 -15.475 1.00 93.81 69 ALA A O 1
ATOM 534 N N . LYS A 1 70 ? -2.142 1.535 -14.220 1.00 91.94 70 LYS A N 1
ATOM 535 C CA . LYS A 1 70 ? -2.438 2.446 -15.344 1.00 91.94 70 LYS A CA 1
ATOM 536 C C . LYS A 1 70 ? -1.271 2.630 -16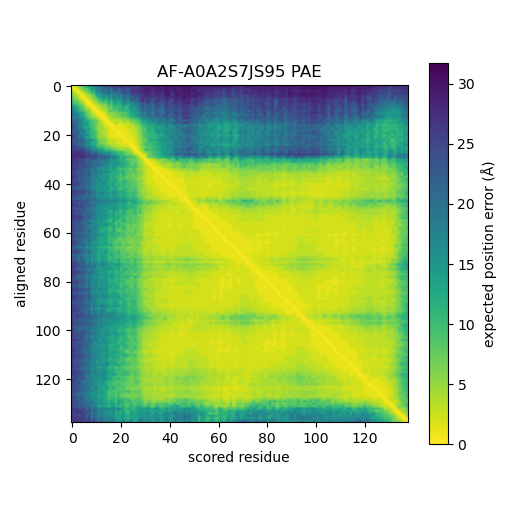.315 1.00 91.94 70 LYS A C 1
ATOM 538 O O . LYS A 1 70 ? -1.499 3.036 -17.451 1.00 91.94 70 LYS A O 1
ATOM 543 N N . MET A 1 71 ? -0.044 2.359 -15.879 1.00 90.06 71 MET A N 1
ATOM 544 C CA . MET A 1 71 ? 1.146 2.318 -16.733 1.00 90.06 71 MET A CA 1
ATOM 545 C C . MET A 1 71 ? 1.320 0.961 -17.433 1.00 90.06 71 MET A C 1
ATOM 547 O O . MET A 1 71 ? 2.223 0.825 -18.252 1.00 90.06 71 MET A O 1
ATOM 551 N N . GLY A 1 72 ? 0.447 -0.015 -17.158 1.00 91.38 72 GLY A N 1
ATOM 552 C CA . GLY A 1 72 ? 0.475 -1.354 -17.748 1.00 91.38 72 GLY A CA 1
ATOM 553 C C . GLY A 1 72 ? 1.184 -2.408 -16.895 1.00 91.38 72 GLY A C 1
ATOM 554 O O . GLY A 1 72 ? 1.338 -3.535 -17.354 1.00 91.38 72 GLY A O 1
ATOM 555 N N . ILE A 1 73 ? 1.604 -2.074 -15.670 1.00 92.12 73 ILE A N 1
ATOM 556 C CA . ILE A 1 73 ? 2.299 -2.995 -14.763 1.00 92.12 73 ILE A CA 1
ATOM 557 C C . ILE A 1 73 ? 1.288 -3.556 -13.766 1.00 92.12 73 ILE A C 1
ATOM 559 O O . ILE A 1 73 ? 0.848 -2.849 -12.861 1.00 92.12 73 ILE A O 1
ATOM 563 N N . GLY A 1 74 ? 0.918 -4.823 -13.938 1.00 91.06 74 GLY A N 1
ATOM 564 C CA . GLY A 1 74 ? -0.103 -5.491 -13.129 1.00 91.06 74 GLY A CA 1
ATOM 565 C C . GLY A 1 74 ? -1.478 -4.810 -13.212 1.00 91.06 74 GLY A C 1
ATOM 566 O O . GLY A 1 74 ? -1.953 -4.292 -12.201 1.00 91.06 74 GLY A O 1
ATOM 567 N N . PRO A 1 75 ? -2.099 -4.701 -14.404 1.00 93.25 75 PRO A N 1
ATOM 568 C CA . PRO A 1 75 ? -3.398 -4.044 -14.592 1.00 93.25 75 PRO A CA 1
ATOM 569 C C . PRO A 1 75 ? -4.551 -4.693 -13.807 1.00 93.25 75 PRO A C 1
ATOM 571 O O . PRO A 1 75 ? -5.546 -4.033 -13.517 1.00 93.25 75 PRO A O 1
ATOM 574 N N . GLU A 1 76 ? -4.424 -5.962 -13.441 1.00 92.50 76 GLU A N 1
ATOM 575 C CA . GLU A 1 76 ? -5.397 -6.728 -12.664 1.00 92.50 76 GLU A CA 1
ATOM 576 C C . GLU A 1 76 ? -5.643 -6.170 -11.253 1.00 92.50 76 GLU A C 1
ATOM 578 O O . GLU A 1 76 ? -6.742 -6.322 -10.725 1.00 92.50 76 GLU A O 1
ATOM 583 N N . VAL A 1 77 ? -4.692 -5.426 -10.672 1.00 95.19 77 VAL A N 1
ATOM 584 C CA . VAL A 1 77 ? -4.867 -4.822 -9.337 1.00 95.19 77 VAL A CA 1
ATOM 585 C C . VAL A 1 77 ? -5.901 -3.688 -9.315 1.00 95.19 77 VAL A C 1
ATOM 587 O O . VAL A 1 77 ? -6.273 -3.226 -8.241 1.00 95.19 77 VAL A O 1
ATOM 590 N N . ILE A 1 78 ? -6.369 -3.186 -10.466 1.00 93.75 78 ILE A N 1
ATOM 591 C CA . ILE A 1 78 ? -7.253 -2.006 -10.516 1.00 93.75 78 ILE A CA 1
ATOM 592 C C . ILE A 1 78 ? -8.516 -2.215 -9.674 1.00 93.75 78 ILE A C 1
ATOM 594 O O . ILE A 1 78 ? -8.879 -1.324 -8.904 1.00 93.75 78 ILE A O 1
ATOM 598 N N . GLU A 1 79 ? -9.150 -3.383 -9.777 1.00 94.19 79 GLU A N 1
ATOM 599 C CA . GLU A 1 79 ? -10.366 -3.694 -9.017 1.00 94.19 79 GLU A CA 1
ATOM 600 C C . GLU A 1 79 ? -10.086 -3.731 -7.507 1.00 94.19 79 GLU A C 1
ATOM 602 O O . GLU A 1 79 ? -10.798 -3.092 -6.724 1.00 94.19 79 GLU A O 1
ATOM 607 N N . ALA A 1 80 ? -8.985 -4.374 -7.105 1.00 94.50 80 ALA A N 1
ATOM 608 C CA . ALA A 1 80 ? -8.528 -4.404 -5.717 1.00 94.50 80 ALA A CA 1
ATOM 609 C C . ALA A 1 80 ? -8.210 -2.990 -5.195 1.00 94.50 80 ALA A C 1
ATOM 611 O O . ALA A 1 80 ? -8.610 -2.620 -4.090 1.00 94.50 80 ALA A O 1
ATOM 612 N N . CYS A 1 81 ? -7.565 -2.139 -6.002 1.00 94.62 81 CYS A N 1
ATOM 613 C CA . CYS A 1 81 ? -7.290 -0.746 -5.651 1.00 94.62 81 CYS A CA 1
ATOM 614 C C . CYS A 1 81 ? -8.573 0.061 -5.423 1.00 94.62 81 CYS A C 1
ATOM 616 O O . CYS A 1 81 ? -8.625 0.882 -4.506 1.00 94.62 81 CYS A O 1
ATOM 618 N N . GLU A 1 82 ? -9.613 -0.139 -6.233 1.00 95.06 82 GLU A N 1
ATOM 619 C CA . GLU A 1 82 ? -10.896 0.545 -6.050 1.00 95.06 82 GLU A CA 1
ATOM 620 C C . GLU A 1 82 ? -11.613 0.093 -4.774 1.00 95.06 82 GLU A C 1
ATOM 622 O O . GLU A 1 82 ? -12.167 0.930 -4.049 1.00 95.06 82 GLU A O 1
ATOM 627 N N . ALA A 1 83 ? -11.576 -1.206 -4.469 1.00 95.06 83 ALA A N 1
ATOM 628 C CA . ALA A 1 83 ? -12.092 -1.752 -3.218 1.00 95.06 83 ALA A CA 1
ATOM 629 C C . ALA A 1 83 ? -11.333 -1.183 -2.008 1.00 95.06 83 ALA A C 1
ATOM 631 O O . ALA A 1 83 ? -11.951 -0.645 -1.085 1.00 95.06 83 ALA A O 1
ATOM 632 N N . ALA A 1 84 ? -10.000 -1.188 -2.052 1.00 95.06 84 ALA A N 1
ATOM 633 C CA . ALA A 1 84 ? -9.152 -0.641 -0.999 1.00 95.06 84 ALA A CA 1
ATOM 634 C C . ALA A 1 84 ? -9.349 0.870 -0.806 1.00 95.06 84 ALA A C 1
ATOM 636 O O . ALA A 1 84 ? -9.399 1.343 0.325 1.00 95.06 84 ALA A O 1
ATOM 637 N N . GLN A 1 85 ? -9.542 1.653 -1.875 1.00 94.50 85 GLN A N 1
ATOM 638 C CA . GLN A 1 85 ? -9.853 3.085 -1.748 1.00 94.50 85 GLN A CA 1
ATOM 639 C C . GLN A 1 85 ? -11.179 3.329 -1.026 1.00 94.50 85 GLN A C 1
ATOM 641 O O . GLN A 1 85 ? -11.282 4.261 -0.223 1.00 94.50 85 GLN A O 1
ATOM 646 N N . LYS A 1 86 ? -12.204 2.513 -1.299 1.00 94.94 86 LYS A N 1
ATOM 647 C CA . LYS A 1 86 ? -13.484 2.582 -0.579 1.00 94.94 86 LYS A CA 1
ATOM 648 C C . LYS A 1 86 ? -13.300 2.194 0.888 1.00 94.94 86 LYS A C 1
ATOM 650 O O . LYS A 1 86 ? -13.789 2.916 1.756 1.00 94.94 86 LYS A O 1
ATOM 655 N N . ALA A 1 87 ? -12.553 1.123 1.155 1.00 94.56 87 ALA A N 1
ATOM 656 C CA . ALA A 1 87 ? -12.241 0.658 2.502 1.00 94.56 87 ALA A CA 1
ATOM 657 C C . ALA A 1 87 ? -11.494 1.724 3.317 1.00 94.56 87 ALA A C 1
ATOM 659 O O . ALA A 1 87 ? -11.953 2.105 4.389 1.00 94.56 87 ALA A O 1
ATOM 660 N N . ILE A 1 88 ? -10.413 2.291 2.777 1.00 93.25 88 ILE A N 1
ATOM 661 C CA . ILE A 1 88 ? -9.616 3.337 3.434 1.00 93.25 88 ILE A CA 1
ATOM 662 C C . ILE A 1 88 ? -10.462 4.571 3.756 1.00 93.25 88 ILE A C 1
ATOM 664 O O . ILE A 1 88 ? -10.350 5.120 4.849 1.00 93.25 88 ILE A O 1
ATOM 668 N N . ARG A 1 89 ? -11.346 5.005 2.845 1.00 93.25 89 ARG A N 1
ATOM 669 C CA . ARG A 1 89 ? -12.263 6.122 3.130 1.00 93.25 89 ARG A CA 1
ATOM 670 C C . ARG A 1 89 ? -13.210 5.792 4.277 1.00 93.25 89 ARG A C 1
ATOM 672 O O . ARG A 1 89 ? -13.422 6.639 5.137 1.00 93.25 89 ARG A O 1
ATOM 679 N N . ALA A 1 90 ? -13.767 4.583 4.300 1.00 93.19 90 ALA A N 1
ATOM 680 C CA . ALA A 1 90 ? -14.638 4.144 5.385 1.00 93.19 90 ALA A CA 1
ATOM 681 C C . ALA A 1 90 ? -13.892 4.102 6.731 1.00 93.19 90 ALA A C 1
ATOM 683 O O . ALA A 1 90 ? -14.400 4.649 7.707 1.00 93.19 90 ALA A O 1
ATOM 684 N N . ILE A 1 91 ? -12.663 3.573 6.757 1.00 92.56 91 ILE A N 1
ATOM 685 C CA . ILE A 1 91 ? -11.780 3.572 7.936 1.00 92.56 91 ILE A CA 1
ATOM 686 C C . ILE A 1 91 ? -11.501 5.007 8.402 1.00 92.56 91 ILE A C 1
ATOM 688 O O . ILE A 1 91 ? -11.568 5.310 9.592 1.00 92.56 91 ILE A O 1
ATOM 692 N N . GLN A 1 92 ? -11.242 5.927 7.469 1.00 90.38 92 GLN A N 1
ATOM 693 C CA . GLN A 1 92 ? -11.018 7.336 7.789 1.00 90.38 92 GLN A CA 1
ATOM 694 C C . GLN A 1 92 ? -12.253 7.980 8.439 1.00 90.38 92 GLN A C 1
ATOM 696 O O . GLN A 1 92 ? -12.119 8.707 9.424 1.00 90.38 92 GLN A O 1
ATOM 701 N N . PHE A 1 93 ? -13.458 7.697 7.929 1.00 91.69 93 PHE A N 1
ATOM 702 C CA . PHE A 1 93 ? -14.712 8.157 8.538 1.00 91.69 93 PHE A CA 1
ATOM 703 C C . PHE A 1 93 ? -14.956 7.537 9.917 1.00 91.69 93 PHE A C 1
ATOM 705 O O . PHE A 1 93 ? -15.435 8.227 10.817 1.00 91.69 93 PHE A O 1
ATOM 712 N N . ALA A 1 94 ? -14.573 6.275 10.098 1.00 90.69 94 ALA A N 1
ATOM 713 C CA . ALA A 1 94 ? -14.628 5.554 11.366 1.00 90.69 94 ALA A CA 1
ATOM 714 C C . ALA A 1 94 ? -13.461 5.893 12.315 1.00 90.69 94 ALA A C 1
ATOM 716 O O . ALA A 1 94 ? -13.265 5.218 13.320 1.00 90.69 94 ALA A O 1
ATOM 717 N N . LYS A 1 95 ? -12.681 6.946 12.024 1.00 90.44 95 LYS A N 1
ATOM 718 C CA . LYS A 1 95 ? -11.550 7.415 12.846 1.00 90.44 95 LYS A CA 1
ATOM 719 C C . LYS A 1 95 ? -10.495 6.335 13.128 1.00 90.44 95 LYS A C 1
ATOM 721 O O . LYS A 1 95 ? -9.895 6.328 14.199 1.00 90.44 95 LYS A O 1
ATOM 726 N N . GLY A 1 96 ? -10.241 5.469 12.151 1.00 86.38 96 GLY A N 1
ATOM 727 C CA . GLY A 1 96 ? -9.202 4.444 12.224 1.00 86.38 96 GLY A CA 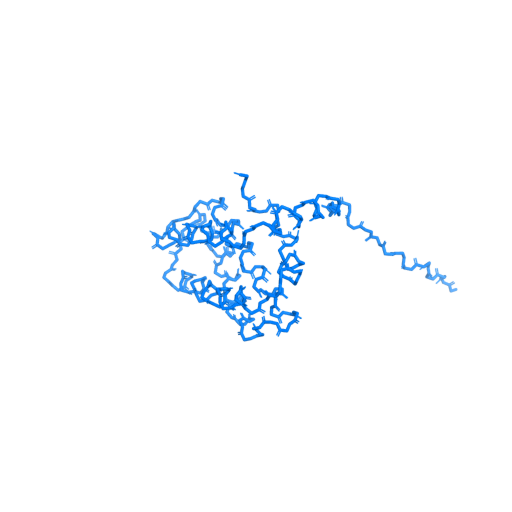1
ATOM 728 C C . GLY A 1 96 ? -9.704 3.057 12.618 1.00 86.38 96 GLY A C 1
ATOM 729 O O . GLY A 1 96 ? -8.905 2.129 12.601 1.00 86.38 96 GLY A O 1
ATOM 730 N N . GLU A 1 97 ? -10.990 2.883 12.928 1.00 90.75 97 GLU A N 1
ATOM 731 C CA . GLU A 1 97 ? -11.571 1.554 13.145 1.00 90.75 97 GLU A CA 1
ATOM 732 C C . GLU A 1 97 ? -11.804 0.839 11.808 1.00 90.75 97 GLU A C 1
ATOM 734 O O . GLU A 1 97 ? -12.410 1.397 10.889 1.00 90.75 97 GLU A O 1
ATOM 739 N N . ALA A 1 98 ? -11.317 -0.399 11.701 1.00 92.25 98 ALA A N 1
ATOM 740 C CA . ALA A 1 98 ? -11.379 -1.193 10.478 1.00 92.25 98 ALA A CA 1
ATOM 741 C C . ALA A 1 98 ? -12.134 -2.512 10.685 1.00 92.25 98 ALA A C 1
ATOM 743 O O . ALA A 1 98 ? -11.906 -3.239 11.653 1.00 92.25 98 ALA A O 1
ATOM 744 N N . THR A 1 99 ? -13.013 -2.855 9.743 1.00 94.31 99 THR A N 1
ATOM 745 C CA . THR A 1 99 ? -13.661 -4.174 9.696 1.00 94.31 99 THR A CA 1
ATOM 746 C C . THR A 1 99 ? -12.778 -5.198 8.983 1.00 94.31 99 THR A C 1
ATOM 748 O O . THR A 1 99 ? -11.916 -4.840 8.182 1.00 94.31 99 THR A O 1
ATOM 751 N N . MET A 1 100 ? -13.020 -6.494 9.210 1.00 93.06 100 MET A N 1
ATOM 752 C CA . MET A 1 100 ? -12.247 -7.566 8.563 1.00 93.06 100 MET A CA 1
ATOM 753 C C . MET A 1 100 ? -12.262 -7.465 7.028 1.00 93.06 100 MET A C 1
ATOM 755 O O . MET A 1 100 ? -11.227 -7.637 6.393 1.00 93.06 100 MET A O 1
ATOM 759 N N . GLU A 1 101 ? -13.408 -7.128 6.432 1.00 93.88 101 GLU A N 1
ATOM 760 C CA . GLU A 1 101 ? -13.535 -6.941 4.979 1.00 93.88 101 GLU A CA 1
ATOM 761 C C . GLU A 1 101 ? -12.683 -5.767 4.473 1.00 93.88 101 GLU A C 1
ATOM 763 O O . GLU A 1 101 ? -12.024 -5.865 3.439 1.00 93.88 101 GLU A O 1
ATOM 768 N N . GLN A 1 102 ? -12.646 -4.661 5.223 1.00 93.62 102 GLN A N 1
ATOM 769 C CA . GLN A 1 102 ? -11.829 -3.495 4.880 1.00 93.62 102 GLN A CA 1
ATOM 770 C C . GLN A 1 102 ? -10.334 -3.807 4.986 1.00 93.62 102 GLN A C 1
ATOM 772 O O . GLN A 1 102 ? -9.558 -3.374 4.136 1.00 93.62 102 GLN A O 1
ATOM 777 N N . ILE A 1 103 ? -9.938 -4.582 6.000 1.00 93.88 103 ILE A N 1
ATOM 778 C CA . ILE A 1 103 ? -8.562 -5.058 6.166 1.00 93.88 103 ILE A CA 1
ATOM 779 C C . ILE A 1 103 ? -8.179 -5.943 4.976 1.00 93.88 103 ILE A C 1
ATOM 781 O O . ILE A 1 103 ? -7.142 -5.711 4.360 1.00 93.88 103 ILE A O 1
ATOM 785 N N . GLN A 1 104 ? -9.020 -6.917 4.616 1.00 94.88 104 GLN A N 1
ATOM 786 C CA . GLN A 1 104 ? -8.763 -7.830 3.498 1.00 94.88 104 GLN A CA 1
ATOM 787 C C . GLN A 1 104 ? -8.601 -7.090 2.168 1.00 94.88 104 GLN A C 1
ATOM 789 O O . GLN A 1 104 ? -7.650 -7.369 1.444 1.00 94.88 104 GLN A O 1
ATOM 794 N N . ALA A 1 105 ? -9.446 -6.093 1.892 1.00 94.75 105 ALA A N 1
ATOM 795 C CA . ALA A 1 105 ? -9.338 -5.285 0.678 1.00 94.75 105 ALA A CA 1
ATOM 796 C C . ALA A 1 105 ? -7.981 -4.566 0.562 1.00 94.75 105 ALA A C 1
ATOM 798 O O . ALA A 1 105 ? -7.420 -4.456 -0.525 1.00 94.75 105 ALA A O 1
ATOM 799 N N . VAL A 1 106 ? -7.429 -4.076 1.677 1.00 94.06 106 VAL A N 1
ATOM 800 C CA . VAL A 1 106 ? -6.109 -3.422 1.682 1.00 94.06 106 VAL A CA 1
ATOM 801 C C . VAL A 1 106 ? -4.972 -4.445 1.595 1.00 94.06 106 VAL A C 1
ATOM 803 O O . VAL A 1 106 ? -3.982 -4.191 0.909 1.00 94.06 106 VAL A O 1
ATOM 806 N N . VAL A 1 107 ? -5.111 -5.602 2.251 1.00 94.25 107 VAL A N 1
ATOM 807 C CA . VAL A 1 107 ? -4.132 -6.703 2.180 1.00 94.25 107 VAL A CA 1
ATOM 808 C C . VAL A 1 107 ? -3.981 -7.212 0.749 1.00 94.25 107 VAL A C 1
ATOM 810 O O . VAL A 1 107 ? -2.859 -7.384 0.288 1.00 94.25 107 VAL A O 1
ATOM 813 N N . GLU A 1 108 ? -5.084 -7.364 0.021 1.00 94.38 108 GLU A N 1
ATOM 814 C CA . GLU A 1 108 ? -5.053 -7.804 -1.373 1.00 94.38 108 GLU A CA 1
ATOM 815 C C . GLU A 1 108 ? -4.223 -6.857 -2.255 1.00 94.38 108 GLU A C 1
ATOM 817 O O . GLU A 1 108 ? -3.381 -7.298 -3.036 1.00 94.38 108 GLU A O 1
ATOM 822 N N . VAL A 1 109 ? -4.386 -5.539 -2.092 1.00 94.88 109 VAL A N 1
ATOM 823 C CA . VAL A 1 109 ? -3.571 -4.560 -2.833 1.00 94.88 109 VAL A CA 1
ATOM 824 C C . VAL A 1 109 ? -2.103 -4.627 -2.430 1.00 94.88 109 VAL A C 1
ATOM 826 O O . VAL A 1 109 ? -1.238 -4.436 -3.281 1.00 94.88 109 VAL A O 1
ATOM 829 N N . PHE A 1 110 ? -1.801 -4.894 -1.158 1.00 92.88 110 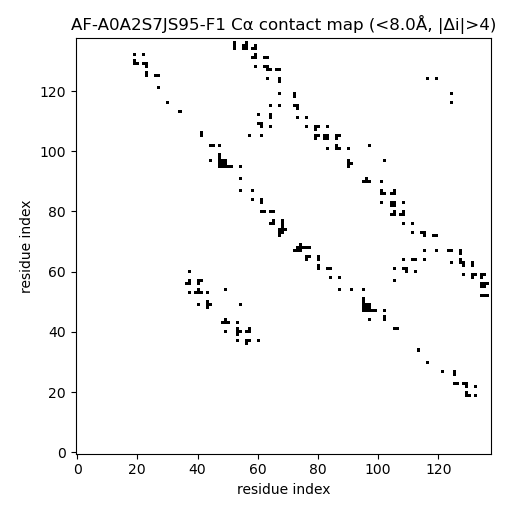PHE A N 1
ATOM 830 C CA . PHE A 1 110 ? -0.421 -5.046 -0.705 1.00 92.88 110 PHE A CA 1
ATOM 831 C C . PHE A 1 110 ? 0.280 -6.205 -1.420 1.00 92.88 110 PHE A C 1
ATOM 833 O O . PHE A 1 110 ? 1.397 -6.022 -1.905 1.00 92.88 110 PHE A O 1
ATOM 840 N N . ASP A 1 111 ? -0.383 -7.354 -1.545 1.00 91.50 111 ASP A N 1
ATOM 841 C CA . ASP A 1 111 ? 0.180 -8.533 -2.208 1.00 91.50 111 ASP A CA 1
ATOM 842 C C . ASP A 1 111 ? 0.453 -8.259 -3.694 1.00 91.50 111 ASP A C 1
ATOM 844 O O . ASP A 1 111 ? 1.554 -8.512 -4.194 1.00 91.50 111 ASP A O 1
ATOM 848 N N . TRP A 1 112 ? -0.499 -7.627 -4.386 1.00 92.88 112 TRP A N 1
ATOM 849 C CA . TRP A 1 112 ? -0.293 -7.170 -5.761 1.00 92.88 112 TRP A CA 1
ATOM 850 C C . TRP A 1 112 ? 0.831 -6.144 -5.878 1.00 92.88 112 TRP A C 1
ATOM 852 O O . TRP A 1 112 ? 1.623 -6.191 -6.819 1.00 92.88 112 TRP A O 1
ATOM 862 N N . HIS A 1 113 ? 0.930 -5.218 -4.926 1.00 90.19 113 HIS A N 1
ATOM 863 C CA . HIS A 1 113 ? 1.966 -4.198 -4.943 1.00 90.19 113 HIS A CA 1
ATOM 864 C C . HIS A 1 113 ? 3.369 -4.805 -4.808 1.00 90.19 113 HIS A C 1
ATOM 866 O O . HIS A 1 113 ? 4.289 -4.341 -5.480 1.00 90.19 113 HIS A O 1
ATOM 872 N N . GLN A 1 114 ? 3.540 -5.868 -4.014 1.00 89.06 114 GLN A N 1
ATOM 873 C CA . GLN A 1 114 ? 4.807 -6.609 -3.953 1.00 89.06 114 GLN A CA 1
ATOM 874 C C . GLN A 1 114 ? 5.169 -7.221 -5.312 1.00 89.06 114 GLN A C 1
ATOM 876 O O . GLN A 1 114 ? 6.294 -7.049 -5.778 1.00 89.06 114 GLN A O 1
ATOM 881 N N . ALA A 1 115 ? 4.209 -7.837 -6.006 1.00 89.94 115 ALA A N 1
ATOM 882 C CA . ALA A 1 115 ? 4.440 -8.353 -7.356 1.00 89.94 115 ALA A CA 1
ATOM 883 C C . ALA A 1 115 ? 4.797 -7.229 -8.354 1.00 89.94 115 ALA A C 1
ATOM 885 O O . ALA A 1 115 ? 5.722 -7.358 -9.160 1.00 89.94 115 ALA A O 1
ATOM 886 N N . GLN A 1 116 ? 4.122 -6.078 -8.270 1.00 90.38 116 GLN A N 1
ATOM 887 C CA . GLN A 1 116 ? 4.442 -4.906 -9.089 1.00 90.38 116 GLN A CA 1
ATOM 888 C C . GLN A 1 116 ? 5.831 -4.331 -8.781 1.00 90.38 116 GLN A C 1
ATOM 890 O O . GLN A 1 116 ? 6.494 -3.834 -9.691 1.00 90.38 116 GLN A O 1
ATOM 895 N N . LEU A 1 117 ? 6.291 -4.385 -7.526 1.00 85.75 117 LEU A N 1
ATOM 896 C CA . LEU A 1 117 ? 7.631 -3.943 -7.137 1.00 85.75 117 LEU A CA 1
ATOM 897 C C . LEU A 1 117 ? 8.722 -4.776 -7.808 1.00 85.75 117 LEU A C 1
ATOM 899 O O . LEU A 1 117 ? 9.762 -4.219 -8.163 1.00 85.75 117 LEU A O 1
ATOM 903 N N . GLU A 1 118 ? 8.502 -6.074 -7.997 1.00 85.94 118 GLU A N 1
ATOM 904 C CA . GLU A 1 118 ? 9.433 -6.949 -8.713 1.00 85.94 118 GLU A CA 1
ATOM 905 C C . GLU A 1 118 ? 9.426 -6.669 -10.220 1.00 85.94 118 GLU A C 1
ATOM 907 O O . GLU A 1 118 ? 10.490 -6.593 -10.837 1.00 85.94 118 GLU A O 1
ATOM 912 N N . ALA A 1 119 ? 8.245 -6.441 -10.801 1.00 87.50 119 ALA A N 1
ATOM 913 C CA . ALA A 1 119 ? 8.079 -6.212 -12.235 1.00 87.50 119 ALA A CA 1
ATOM 914 C C . ALA A 1 119 ? 8.510 -4.807 -12.703 1.00 87.50 119 ALA A C 1
ATOM 916 O O . ALA A 1 119 ? 9.011 -4.653 -13.816 1.00 87.50 119 ALA A O 1
ATOM 917 N N . ALA A 1 120 ? 8.311 -3.772 -11.883 1.00 86.62 120 ALA A N 1
ATOM 918 C CA . ALA A 1 120 ? 8.549 -2.385 -12.274 1.00 86.62 120 ALA A CA 1
ATOM 919 C C . ALA A 1 120 ? 10.038 -2.014 -12.274 1.00 86.62 120 ALA A C 1
ATOM 921 O O . ALA A 1 120 ? 10.775 -2.240 -11.298 1.00 86.62 120 ALA A O 1
ATOM 922 N N . SER A 1 121 ? 10.471 -1.318 -13.327 1.00 85.94 121 SER A N 1
ATOM 923 C CA . SER A 1 121 ? 11.788 -0.686 -13.339 1.00 85.94 121 SER A CA 1
ATOM 924 C C . SER A 1 121 ? 11.871 0.444 -12.295 1.00 85.94 121 SER A C 1
ATOM 926 O O . SER A 1 121 ? 10.851 1.020 -11.897 1.00 85.94 121 SER A O 1
ATOM 928 N N . PRO A 1 122 ? 13.081 0.814 -11.832 1.00 80.69 122 PRO A N 1
ATOM 929 C CA . PRO A 1 122 ? 13.245 1.886 -10.847 1.00 80.69 122 PRO A CA 1
ATOM 930 C C . PRO A 1 122 ? 12.641 3.231 -11.281 1.00 80.69 122 PRO A C 1
ATOM 932 O O . PRO A 1 122 ? 12.106 3.962 -10.450 1.00 80.69 122 PRO A O 1
ATOM 935 N N . SER A 1 123 ? 12.697 3.558 -12.576 1.00 81.44 123 SER A N 1
ATOM 936 C CA . SER A 1 123 ? 12.155 4.805 -13.128 1.00 81.44 123 SER A CA 1
ATOM 937 C C . SER A 1 123 ? 10.625 4.812 -13.179 1.00 81.44 123 SER A C 1
ATOM 939 O O . SER A 1 123 ? 10.008 5.821 -12.832 1.00 81.44 123 SER A O 1
ATOM 941 N N . GLU A 1 124 ? 10.004 3.699 -13.576 1.00 84.75 124 GLU A N 1
ATOM 942 C CA . GLU A 1 124 ? 8.543 3.548 -13.580 1.00 84.75 124 GLU A CA 1
ATOM 943 C C . GLU A 1 124 ? 7.987 3.646 -12.164 1.00 84.75 124 GLU A C 1
ATOM 945 O O . GLU A 1 124 ? 7.047 4.401 -11.910 1.00 84.75 124 GLU A O 1
ATOM 950 N N . PHE A 1 125 ? 8.635 2.954 -11.229 1.00 83.62 125 PHE A N 1
ATOM 951 C CA . PHE A 1 125 ? 8.270 2.993 -9.824 1.00 83.62 125 PHE A CA 1
ATOM 952 C C . PHE A 1 125 ? 8.396 4.404 -9.233 1.00 83.62 125 PHE A C 1
ATOM 954 O O . PHE A 1 125 ? 7.447 4.913 -8.639 1.00 83.62 125 PHE A O 1
ATOM 961 N N . ALA A 1 126 ? 9.517 5.093 -9.467 1.00 77.44 126 ALA A N 1
ATOM 962 C CA . ALA A 1 126 ? 9.701 6.470 -9.006 1.00 77.44 126 ALA A CA 1
ATOM 963 C C . ALA A 1 126 ? 8.624 7.424 -9.562 1.00 77.44 126 ALA A C 1
ATOM 965 O O . ALA A 1 126 ? 8.102 8.273 -8.836 1.00 77.44 126 ALA A O 1
ATOM 966 N N . SER A 1 127 ? 8.243 7.260 -10.833 1.00 81.00 127 SER A N 1
ATOM 967 C CA . SER A 1 127 ? 7.173 8.039 -11.473 1.00 81.00 127 SER A CA 1
ATOM 968 C C . SER A 1 127 ? 5.794 7.767 -10.855 1.00 81.00 127 SER A C 1
ATOM 970 O O . SER A 1 127 ? 4.991 8.690 -10.656 1.00 81.00 127 SER A O 1
ATOM 972 N N 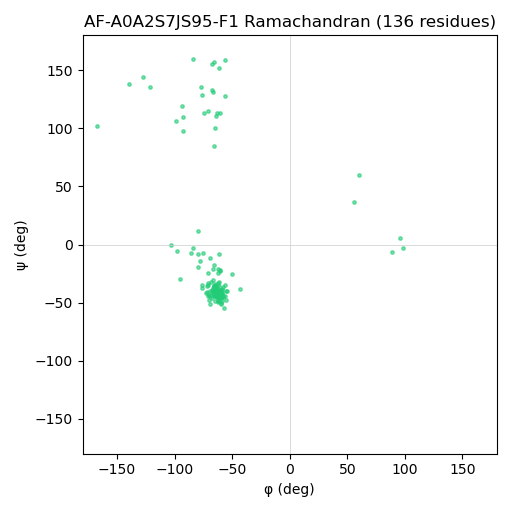. ALA A 1 128 ? 5.517 6.508 -10.505 1.00 83.06 128 ALA A N 1
ATOM 973 C CA . ALA A 1 128 ? 4.282 6.116 -9.838 1.00 83.06 128 ALA A CA 1
ATOM 974 C C . ALA A 1 128 ? 4.185 6.689 -8.413 1.00 83.06 128 ALA A C 1
ATOM 976 O O . ALA A 1 128 ? 3.128 7.205 -8.046 1.00 83.06 128 ALA A O 1
ATOM 977 N N . CYS A 1 129 ? 5.290 6.675 -7.662 1.00 77.94 129 CYS A N 1
ATOM 978 C CA . CYS A 1 129 ? 5.392 7.172 -6.285 1.00 77.94 129 CYS A CA 1
ATOM 979 C C . CYS A 1 129 ? 5.319 8.696 -6.153 1.00 77.94 129 CYS A C 1
ATOM 981 O O . CYS A 1 129 ? 4.739 9.190 -5.189 1.00 77.94 129 CYS A O 1
ATOM 983 N N . ALA A 1 130 ? 5.829 9.442 -7.138 1.00 72.00 130 ALA A N 1
ATOM 984 C CA . ALA A 1 130 ? 6.006 10.898 -7.078 1.00 72.00 130 ALA A CA 1
ATOM 985 C C . ALA A 1 130 ? 4.843 11.744 -6.487 1.00 72.00 130 ALA A C 1
ATOM 987 O O . ALA A 1 130 ? 5.136 12.723 -5.799 1.00 72.00 130 ALA A O 1
ATOM 988 N N . PRO A 1 131 ? 3.544 11.453 -6.722 1.00 71.62 131 PRO A N 1
ATOM 989 C CA . PRO A 1 131 ? 2.440 12.245 -6.160 1.00 71.62 131 PRO A CA 1
ATOM 990 C C . PRO A 1 131 ? 2.104 11.930 -4.707 1.00 71.62 131 PRO A C 1
ATOM 992 O O . PRO A 1 131 ? 1.410 12.717 -4.075 1.00 71.62 131 PRO A O 1
ATOM 995 N N . PHE A 1 132 ? 2.514 10.766 -4.211 1.00 68.19 132 PHE A N 1
ATOM 996 C CA . PHE A 1 132 ? 2.153 10.275 -2.883 1.00 68.19 132 PHE A CA 1
ATOM 997 C C . PHE A 1 132 ? 3.292 10.442 -1.878 1.00 68.19 132 PHE A C 1
ATOM 999 O O . PHE A 1 132 ? 3.125 10.141 -0.703 1.00 68.19 132 PHE A O 1
ATOM 1006 N N . CYS A 1 133 ? 4.429 10.984 -2.317 1.00 60.78 133 CYS A N 1
ATOM 1007 C CA . CYS A 1 133 ? 5.607 11.190 -1.481 1.00 60.78 133 CYS A CA 1
ATOM 1008 C C . CYS A 1 133 ? 5.371 12.115 -0.276 1.00 60.78 133 CYS A C 1
ATOM 1010 O O . CYS A 1 133 ? 6.124 12.037 0.681 1.00 60.78 133 CYS A O 1
ATOM 1012 N N . GLU A 1 134 ? 4.357 12.986 -0.299 1.00 55.91 134 GLU A N 1
ATOM 1013 C CA . GLU A 1 134 ? 4.029 13.854 0.848 1.00 55.91 134 GLU A CA 1
ATOM 1014 C C . GLU A 1 134 ? 3.234 13.136 1.951 1.00 55.91 134 GLU A C 1
ATOM 1016 O O . GLU A 1 134 ? 3.009 13.710 3.011 1.00 55.91 134 GLU A O 1
ATOM 1021 N N . LEU A 1 135 ? 2.791 11.901 1.692 1.00 54.97 135 LEU A N 1
ATOM 1022 C CA . LEU A 1 135 ? 2.003 11.078 2.614 1.00 54.97 135 LEU A CA 1
ATOM 1023 C C . LEU A 1 135 ? 2.858 10.063 3.385 1.00 54.97 135 LEU A C 1
ATOM 1025 O O . LEU A 1 135 ? 2.339 9.367 4.253 1.00 54.97 135 LEU A O 1
ATOM 1029 N N . ILE A 1 136 ? 4.146 9.964 3.053 1.00 52.00 136 ILE A N 1
ATOM 1030 C CA . ILE A 1 136 ? 5.100 9.101 3.742 1.00 52.00 136 ILE A CA 1
ATOM 1031 C C . ILE A 1 136 ? 5.782 9.958 4.825 1.00 52.00 136 ILE A C 1
ATOM 1033 O O . ILE A 1 136 ? 6.369 10.986 4.473 1.00 52.00 136 ILE A O 1
ATOM 1037 N N . PRO A 1 137 ? 5.656 9.611 6.121 1.00 51.69 137 PRO A N 1
ATOM 1038 C CA . PRO A 1 137 ? 6.326 10.335 7.204 1.00 51.69 137 PRO A CA 1
ATOM 1039 C C . PRO A 1 137 ? 7.859 10.281 7.051 1.00 51.69 137 PRO A C 1
ATOM 1041 O O . PRO A 1 137 ? 8.385 9.358 6.437 1.00 51.69 137 PRO A O 1
ATOM 1044 N N . GLU A 1 138 ? 8.560 11.300 7.566 1.00 50.56 138 GLU A N 1
ATOM 1045 C CA . GLU A 1 138 ? 10.034 11.404 7.502 1.00 50.56 138 GLU A CA 1
ATOM 1046 C C . GLU A 1 138 ? 10.784 10.357 8.332 1.00 50.56 138 GLU A C 1
ATOM 1048 O O . GLU A 1 138 ? 10.298 10.008 9.434 1.00 50.56 138 GLU A O 1
#

pLDDT: mean 80.09, std 15.55, range [45.22, 95.19]

Solvent-accessible surface area (backbone atoms only — not comparable to full-atom values): 7596 Å² total; per-residue (Å²): 133,86,79,79,69,82,87,69,87,75,74,60,85,87,62,54,67,66,60,33,50,55,49,31,61,60,56,77,72,45,76,63,58,61,51,51,53,47,49,51,32,49,55,39,38,72,72,33,46,41,54,74,62,40,50,31,33,50,52,28,54,45,50,25,43,42,39,35,16,75,74,67,46,60,51,79,46,45,64,40,32,54,47,20,54,53,29,52,51,52,20,57,75,53,74,23,44,45,54,74,69,39,44,49,30,44,50,55,38,50,57,48,38,54,55,36,60,73,72,45,52,74,68,59,47,33,63,33,38,37,85,38,58,87,37,51,82,133